Protein AF-A0A106PLS9-F1 (afdb_monomer_lite)

Radius of gyration: 19.02 Å; chains: 1; bounding box: 34×68×33 Å

Sequence (134 aa):
MKIQTSTGEKEVTLHVFPALTGFDLDRRYRVDYVMERESRTKRLAYTLDVLAHAEVAGARLDNEQAINAALESWKNVEAVFHAVLAYNEVDLELAEEKARWFEFAGSELAASFVAEAAQLLAPLAQIIDQQKSE

Secondary structure (DSSP, 8-state):
-EEEETTEEEEEEE-PPPHHHHHHHHHHIIIIIII-TT-HHHHHHHHHHHHTTEEETTEE--SHHHHHHHH-SHHHHHHHHHHHHHHTT-----HHHHHHHHHHHHHHHHHHHHHHHHHHHHHHHHHHHHHT--

pLDDT: mean 72.0, std 19.99, range [37.25, 97.0]

Foldseek 3Di:
DWDADPVGIWDKDFAADDPVLLVVLLVLCVPQVPPCPPDPPSNVVSLLSLQQRMDINNHGSNDPVSCCVRQVDVVSSVVSSVVNCVVHPSPPPPVVVVVVVCVVVVVVVVVVVVVVVCVVCVVVVVVVVVVVVD

Organism: NCBI:txid101571

Structure (mmCIF, N/CA/C/O backbone):
data_AF-A0A106PLS9-F1
#
_entry.id   AF-A0A106PLS9-F1
#
loop_
_atom_site.group_PDB
_atom_site.id
_atom_site.type_symbol
_atom_site.label_atom_id
_atom_site.label_alt_id
_atom_site.label_comp_id
_atom_site.label_asym_id
_atom_site.label_entity_id
_atom_site.label_seq_id
_atom_site.pdbx_PDB_ins_code
_atom_site.Cartn_x
_atom_site.Cartn_y
_atom_site.Cartn_z
_atom_site.occupancy
_atom_site.B_iso_or_equiv
_atom_site.auth_seq_id
_atom_site.auth_comp_id
_atom_site.auth_asym_id
_atom_site.auth_atom_id
_atom_site.pdbx_PDB_model_num
ATOM 1 N N . MET A 1 1 ? 0.094 -5.579 11.977 1.00 90.75 1 MET A N 1
ATOM 2 C CA . MET A 1 1 ? 0.934 -4.481 12.537 1.00 90.75 1 MET A CA 1
ATOM 3 C C . MET A 1 1 ? 0.021 -3.440 13.179 1.00 90.75 1 MET A C 1
ATOM 5 O O . MET A 1 1 ? -1.188 -3.602 13.081 1.00 90.75 1 MET A O 1
ATOM 9 N N . LYS A 1 2 ? 0.548 -2.391 13.821 1.00 92.12 2 LYS A N 1
ATOM 10 C CA . LYS A 1 2 ? -0.280 -1.321 14.398 1.00 92.12 2 LYS A CA 1
ATOM 11 C C . LYS A 1 2 ? 0.188 0.057 13.945 1.00 92.12 2 LYS A C 1
ATOM 13 O O . LYS A 1 2 ? 1.379 0.242 13.707 1.00 92.12 2 LYS A O 1
ATOM 18 N N . ILE A 1 3 ? -0.748 0.995 13.833 1.00 91.81 3 ILE A N 1
ATOM 19 C CA . ILE A 1 3 ? -0.488 2.400 13.498 1.00 91.81 3 ILE A CA 1
ATOM 20 C C . ILE A 1 3 ? -1.137 3.318 14.531 1.00 91.81 3 ILE A C 1
ATOM 22 O O . ILE A 1 3 ? -2.171 2.980 15.109 1.00 91.81 3 ILE A O 1
ATOM 26 N N . GLN A 1 4 ? -0.554 4.498 14.739 1.00 92.50 4 GLN A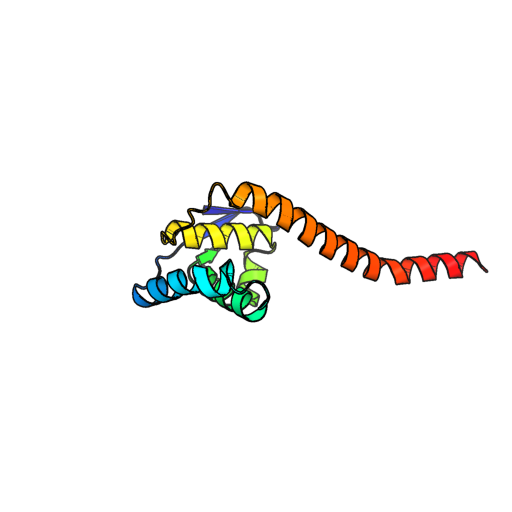 N 1
ATOM 27 C CA . GLN A 1 4 ? -1.137 5.522 15.599 1.00 92.50 4 GLN A CA 1
ATOM 28 C C . GLN A 1 4 ? -1.982 6.483 14.763 1.00 92.50 4 GLN A C 1
ATOM 30 O O . GLN A 1 4 ? -1.500 7.070 13.796 1.00 92.50 4 GLN A O 1
ATOM 35 N N . THR A 1 5 ? -3.232 6.675 15.169 1.00 91.69 5 THR A N 1
ATOM 36 C CA . THR A 1 5 ? -4.160 7.647 14.578 1.00 91.69 5 THR A CA 1
ATOM 37 C C . THR A 1 5 ? -4.640 8.641 15.634 1.00 91.69 5 THR A C 1
ATOM 39 O O . T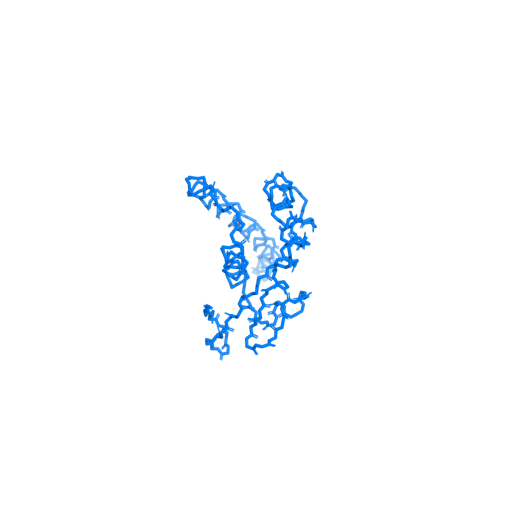HR A 1 5 ? -4.383 8.462 16.830 1.00 91.69 5 THR A O 1
ATOM 42 N N . SER A 1 6 ? -5.349 9.687 15.212 1.00 88.81 6 SER A N 1
ATOM 43 C CA . SER A 1 6 ? -5.972 10.671 16.111 1.00 88.81 6 SER A CA 1
ATOM 44 C C . SER A 1 6 ? -7.006 10.045 17.053 1.00 88.81 6 SER A C 1
ATOM 46 O O . SER A 1 6 ? -7.213 10.528 18.164 1.00 88.81 6 SER A O 1
ATOM 48 N N . THR A 1 7 ? -7.613 8.934 16.633 1.00 88.69 7 THR A N 1
ATOM 49 C CA . THR A 1 7 ? -8.616 8.179 17.401 1.00 88.69 7 THR A CA 1
ATOM 50 C C . THR A 1 7 ? -8.017 7.055 18.251 1.00 88.69 7 THR A C 1
ATOM 52 O O . THR A 1 7 ? -8.748 6.371 18.964 1.00 88.69 7 THR A O 1
ATOM 55 N N . GLY A 1 8 ? -6.692 6.883 18.220 1.00 92.38 8 GLY A N 1
ATOM 56 C CA . GLY A 1 8 ? -5.970 5.869 18.985 1.00 92.38 8 GLY A CA 1
ATOM 57 C C . GLY A 1 8 ? -5.142 4.930 18.112 1.00 92.38 8 GLY A C 1
ATOM 58 O O . GLY A 1 8 ? -4.915 5.171 16.924 1.00 92.38 8 GLY A O 1
ATOM 59 N N . GLU A 1 9 ? -4.659 3.856 18.726 1.00 95.06 9 GLU A N 1
ATOM 60 C CA . GLU A 1 9 ? -3.930 2.799 18.032 1.00 95.06 9 GLU A CA 1
ATOM 61 C C . GLU A 1 9 ? -4.909 1.931 17.227 1.00 95.06 9 GLU A C 1
ATOM 63 O O . GLU A 1 9 ? -5.898 1.439 17.773 1.00 95.06 9 GLU A O 1
ATOM 68 N N . LYS A 1 10 ? -4.640 1.737 15.932 1.00 94.44 10 LYS A N 1
ATOM 69 C CA . LYS A 1 10 ? -5.442 0.877 15.051 1.00 94.44 10 LYS A CA 1
ATOM 70 C C . LYS A 1 10 ? -4.630 -0.324 14.587 1.00 94.44 10 LYS A C 1
ATOM 72 O O . LYS A 1 10 ? -3.451 -0.205 14.245 1.00 94.44 10 LYS A O 1
ATOM 77 N N . GLU A 1 11 ? -5.280 -1.483 14.561 1.00 95.56 11 GLU A N 1
ATOM 78 C CA . GLU A 1 11 ? -4.709 -2.702 13.999 1.00 95.56 11 GLU A CA 1
ATOM 79 C C . GLU A 1 11 ? -4.798 -2.684 12.472 1.00 95.56 11 GLU A C 1
ATOM 81 O O . GLU A 1 11 ? -5.821 -2.300 11.897 1.00 95.56 11 GLU A O 1
ATOM 86 N N . VAL A 1 12 ? -3.702 -3.103 11.840 1.00 96.25 12 VAL A N 1
ATOM 87 C CA . VAL A 1 12 ? -3.583 -3.258 10.393 1.00 96.25 12 VAL A CA 1
ATOM 88 C C . VAL A 1 12 ? -3.377 -4.730 10.065 1.00 96.25 12 VAL A C 1
ATOM 90 O O . VAL A 1 12 ? -2.371 -5.332 10.478 1.00 96.25 12 VAL A O 1
ATOM 93 N N . THR A 1 13 ? -4.306 -5.268 9.284 1.00 96.38 13 THR A N 1
ATOM 94 C CA . THR A 1 13 ? -4.253 -6.612 8.709 1.00 96.38 13 THR A CA 1
ATOM 95 C C . THR A 1 13 ? -3.672 -6.519 7.304 1.00 96.38 13 THR A C 1
ATOM 97 O O . THR A 1 13 ? -4.075 -5.669 6.513 1.00 96.38 13 THR A O 1
ATOM 100 N N . LEU A 1 14 ? -2.695 -7.372 7.005 1.00 94.62 14 LEU A N 1
ATOM 101 C CA . LEU A 1 14 ? -2.044 -7.448 5.698 1.00 94.62 14 LEU A CA 1
ATOM 102 C C . LEU A 1 14 ? -2.517 -8.716 4.991 1.00 94.62 14 LEU A C 1
ATOM 104 O O . LEU A 1 14 ? -2.656 -9.761 5.629 1.00 94.62 14 LEU A O 1
ATOM 108 N N . HIS A 1 15 ? -2.749 -8.626 3.686 1.00 93.94 15 HIS A N 1
ATOM 109 C CA . HIS A 1 15 ? -3.210 -9.740 2.871 1.00 93.94 15 HIS A CA 1
ATOM 110 C C . HIS A 1 15 ? -2.166 -10.129 1.830 1.00 93.94 15 HIS A C 1
ATOM 112 O O . HIS A 1 15 ? -1.404 -9.297 1.328 1.00 93.94 15 HIS A O 1
ATOM 118 N N . VAL A 1 16 ? -2.156 -11.423 1.507 1.00 90.75 16 VAL A N 1
ATOM 119 C CA . VAL A 1 16 ? -1.300 -11.970 0.457 1.00 90.75 16 VAL A CA 1
ATOM 120 C C . VAL A 1 16 ? -1.845 -11.550 -0.907 1.00 90.75 16 VAL A C 1
ATOM 122 O O . VAL A 1 16 ? -3.056 -11.580 -1.142 1.00 90.75 16 VAL A O 1
ATOM 125 N N . PHE A 1 17 ? -0.956 -11.185 -1.821 1.00 88.62 17 PHE A N 1
ATOM 126 C CA . PHE A 1 17 ? -1.284 -10.915 -3.206 1.00 88.62 17 PHE A CA 1
ATOM 127 C C . PHE A 1 17 ? -1.759 -12.199 -3.892 1.00 88.62 17 PHE A C 1
ATOM 129 O O . PHE A 1 17 ? -1.087 -13.233 -3.824 1.00 88.62 17 PHE A O 1
ATOM 136 N N . PRO A 1 18 ? -2.881 -12.162 -4.629 1.00 87.38 18 PRO A N 1
ATOM 137 C CA . PRO A 1 18 ? -3.188 -13.219 -5.582 1.00 87.38 18 PRO A CA 1
ATOM 138 C C . PRO A 1 18 ? -2.020 -13.392 -6.564 1.00 87.38 18 PRO A C 1
ATOM 140 O O . PRO A 1 18 ? -1.446 -12.401 -7.000 1.00 87.38 18 PRO A O 1
ATOM 143 N N . ALA A 1 19 ? -1.686 -14.626 -6.953 1.00 71.75 19 ALA A N 1
ATOM 144 C CA . ALA A 1 19 ? -0.446 -14.930 -7.682 1.00 71.75 19 ALA A CA 1
ATOM 145 C C . ALA A 1 19 ? -0.187 -14.042 -8.920 1.00 71.75 19 ALA A C 1
ATOM 147 O O . ALA A 1 19 ? 0.912 -13.520 -9.089 1.00 71.75 19 ALA A O 1
ATOM 148 N N . LEU A 1 20 ? -1.200 -13.833 -9.772 1.00 73.38 20 LEU A N 1
ATOM 149 C CA . LEU A 1 20 ? -1.067 -12.977 -10.961 1.00 73.38 20 LEU A CA 1
ATOM 150 C C . LEU A 1 20 ? -0.935 -11.493 -10.606 1.00 73.38 20 LEU A C 1
ATOM 152 O O . LEU A 1 20 ? -0.165 -10.777 -11.241 1.00 73.38 20 LEU A O 1
ATOM 156 N N . THR A 1 21 ? -1.657 -11.045 -9.580 1.00 84.75 21 THR A N 1
ATOM 157 C CA . THR A 1 21 ? -1.561 -9.678 -9.065 1.00 84.75 21 THR A CA 1
ATOM 158 C C . THR A 1 21 ? -0.179 -9.424 -8.476 1.00 84.75 21 THR A C 1
ATOM 160 O O . THR A 1 21 ? 0.430 -8.409 -8.783 1.00 84.75 21 THR A O 1
ATOM 163 N N . GLY A 1 22 ? 0.352 -10.365 -7.693 1.00 79.06 22 GLY A N 1
ATOM 164 C CA . GLY A 1 22 ? 1.690 -10.270 -7.116 1.00 79.06 22 GLY A CA 1
ATOM 165 C C . GLY A 1 22 ? 2.775 -10.202 -8.187 1.00 79.06 22 GLY A C 1
ATOM 166 O O . GLY A 1 22 ? 3.646 -9.345 -8.103 1.00 79.06 22 GLY A O 1
ATOM 167 N N . PHE A 1 23 ? 2.675 -11.026 -9.238 1.00 75.38 23 PHE A N 1
ATOM 168 C CA . PHE A 1 23 ? 3.603 -10.979 -10.373 1.00 75.38 23 PHE A CA 1
ATOM 169 C C . PHE A 1 23 ? 3.586 -9.624 -11.100 1.00 75.38 23 PHE A C 1
ATOM 171 O O . PHE A 1 23 ? 4.642 -9.083 -11.429 1.00 75.38 23 PHE A O 1
ATOM 178 N N . ASP A 1 24 ? 2.402 -9.051 -11.348 1.00 82.81 24 ASP A N 1
ATOM 179 C CA . ASP A 1 24 ? 2.312 -7.730 -11.978 1.00 82.81 24 ASP A CA 1
ATOM 180 C C . ASP A 1 24 ? 2.802 -6.611 -11.049 1.00 82.81 24 ASP A C 1
ATOM 182 O O . ASP A 1 24 ? 3.561 -5.751 -11.493 1.00 82.81 24 ASP A O 1
ATOM 186 N N . LEU A 1 25 ? 2.437 -6.636 -9.763 1.00 83.88 25 LEU A N 1
ATOM 187 C CA . LEU A 1 25 ? 2.852 -5.621 -8.793 1.00 83.88 25 LEU A CA 1
ATOM 188 C C . LEU A 1 25 ? 4.364 -5.632 -8.553 1.00 83.88 25 LEU A C 1
ATOM 190 O O . LEU A 1 25 ? 4.982 -4.573 -8.561 1.00 83.88 25 LEU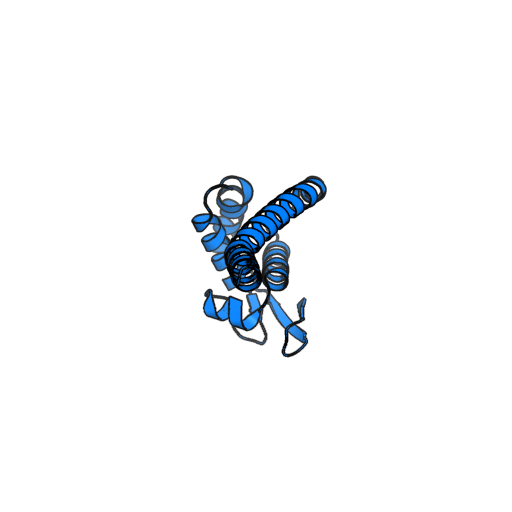 A O 1
ATOM 194 N N . ASP A 1 26 ? 4.985 -6.801 -8.431 1.00 80.31 26 ASP A N 1
ATOM 195 C CA . ASP A 1 26 ? 6.440 -6.916 -8.312 1.00 80.31 26 ASP A CA 1
ATOM 196 C C . ASP A 1 26 ? 7.166 -6.365 -9.559 1.00 80.31 26 ASP A C 1
ATOM 198 O O . ASP A 1 26 ? 8.128 -5.594 -9.462 1.00 80.31 26 ASP A O 1
ATOM 202 N N . ARG A 1 27 ? 6.654 -6.655 -10.763 1.00 80.50 27 ARG A N 1
ATOM 203 C CA . ARG A 1 27 ? 7.171 -6.061 -12.007 1.00 80.50 27 ARG A CA 1
ATOM 204 C C . ARG A 1 27 ? 6.992 -4.539 -12.026 1.00 80.50 27 ARG A C 1
ATOM 206 O O . ARG A 1 27 ? 7.916 -3.815 -12.404 1.00 80.50 27 ARG A O 1
ATOM 213 N N . ARG A 1 28 ? 5.813 -4.049 -11.640 1.00 78.88 28 ARG A N 1
ATOM 214 C CA . ARG A 1 28 ? 5.467 -2.619 -11.623 1.00 78.88 28 ARG A CA 1
ATOM 215 C C . ARG A 1 28 ? 6.223 -1.843 -10.559 1.00 78.88 28 ARG A C 1
ATOM 217 O O . ARG A 1 28 ? 6.540 -0.688 -10.808 1.00 78.88 28 ARG A O 1
ATOM 224 N N . TYR A 1 29 ? 6.610 -2.456 -9.443 1.00 76.69 29 TYR A N 1
ATOM 225 C CA . TYR A 1 29 ? 7.493 -1.820 -8.466 1.00 76.69 29 TYR A CA 1
ATOM 226 C C . TYR A 1 29 ? 8.774 -1.308 -9.136 1.00 76.69 29 TYR A C 1
ATOM 228 O O . TYR A 1 29 ? 9.137 -0.137 -9.015 1.00 76.69 29 TYR A O 1
ATOM 236 N N . ARG A 1 30 ? 9.416 -2.164 -9.938 1.00 69.81 30 ARG A N 1
ATOM 237 C CA . ARG A 1 30 ? 10.647 -1.819 -10.661 1.00 69.81 30 ARG A CA 1
ATOM 238 C C . ARG A 1 30 ? 10.420 -0.737 -11.721 1.00 69.81 30 ARG A C 1
ATOM 240 O O . ARG A 1 30 ? 11.256 0.147 -11.873 1.00 69.81 30 ARG A O 1
ATOM 247 N N . VAL A 1 31 ? 9.297 -0.787 -12.437 1.00 66.38 31 VAL A N 1
ATOM 248 C CA . VAL A 1 31 ? 9.021 0.110 -13.574 1.00 66.38 31 VAL A CA 1
ATOM 249 C C . VAL A 1 31 ? 8.363 1.422 -13.134 1.00 66.38 31 VAL A C 1
ATOM 251 O O . VAL A 1 31 ? 8.932 2.493 -13.327 1.00 66.38 31 VAL A O 1
ATOM 254 N N . ASP A 1 32 ? 7.190 1.348 -12.510 1.00 62.09 32 ASP A N 1
ATOM 255 C CA . ASP A 1 32 ? 6.349 2.501 -12.179 1.00 62.09 32 ASP A CA 1
ATOM 256 C C . ASP A 1 32 ? 6.863 3.259 -10.948 1.00 62.09 32 ASP A C 1
ATOM 258 O O . ASP A 1 32 ? 6.760 4.484 -10.889 1.00 62.09 32 ASP A O 1
ATOM 262 N N . TYR A 1 33 ? 7.401 2.546 -9.951 1.00 63.34 33 TYR A N 1
ATOM 263 C CA . TYR A 1 33 ? 7.807 3.155 -8.681 1.00 63.34 33 TYR A CA 1
ATOM 264 C C . TYR A 1 33 ? 9.292 3.543 -8.649 1.00 63.34 33 TYR A C 1
ATOM 266 O O . TYR A 1 33 ? 9.627 4.638 -8.193 1.00 63.34 33 TYR A O 1
ATOM 274 N N . VAL A 1 34 ? 10.183 2.677 -9.149 1.00 66.12 34 VAL A N 1
ATOM 275 C CA . VAL A 1 34 ? 11.641 2.904 -9.110 1.00 66.12 34 VAL A CA 1
ATOM 276 C C . VAL A 1 34 ? 12.155 3.670 -10.336 1.00 66.12 34 VAL A C 1
ATOM 278 O O . VAL A 1 34 ? 12.897 4.643 -10.166 1.00 66.12 34 VAL A O 1
ATOM 281 N N . MET A 1 35 ? 11.779 3.259 -11.554 1.00 60.03 35 MET A N 1
ATOM 282 C CA . MET A 1 35 ? 12.331 3.815 -12.801 1.00 60.03 35 MET A CA 1
ATOM 283 C C . MET A 1 35 ? 11.598 5.066 -13.302 1.00 60.03 35 MET A C 1
ATOM 285 O O . MET A 1 35 ? 12.243 6.029 -13.711 1.00 60.03 35 MET A O 1
ATOM 289 N N . GLU A 1 36 ? 10.268 5.107 -13.242 1.00 61.53 36 GLU A N 1
ATOM 290 C CA . GLU A 1 36 ? 9.470 6.230 -13.754 1.00 61.53 36 GLU A CA 1
ATOM 291 C C . GLU A 1 36 ? 9.183 7.314 -12.694 1.00 61.53 36 GLU A C 1
ATOM 293 O O . GLU A 1 36 ? 8.036 7.677 -12.419 1.00 61.53 36 GLU A O 1
ATOM 298 N N . ARG A 1 37 ? 10.243 7.892 -12.108 1.00 60.41 37 ARG A N 1
ATOM 299 C CA . ARG A 1 37 ? 10.136 8.912 -11.038 1.00 60.41 37 ARG A CA 1
ATOM 300 C C . ARG A 1 37 ? 9.309 10.146 -11.423 1.00 60.41 37 ARG A C 1
ATOM 302 O O . ARG A 1 37 ? 8.704 10.774 -10.551 1.00 60.41 37 ARG A O 1
ATOM 309 N N . GLU A 1 38 ? 9.252 10.476 -12.710 1.00 60.47 38 GLU A N 1
ATOM 310 C CA . GLU A 1 38 ? 8.570 11.670 -13.219 1.00 60.47 38 GLU A CA 1
ATOM 311 C C . GLU A 1 38 ? 7.044 11.505 -13.333 1.00 60.47 38 GLU A C 1
ATOM 313 O O . GLU A 1 38 ? 6.312 12.495 -13.305 1.00 60.47 38 GLU A O 1
ATOM 318 N N . SER A 1 39 ? 6.519 10.272 -13.381 1.00 74.25 39 SER A N 1
ATOM 319 C CA . SER A 1 39 ? 5.076 10.045 -13.523 1.00 74.25 39 SER A CA 1
ATOM 320 C C . SER A 1 39 ? 4.387 9.880 -12.169 1.00 74.25 39 SER A C 1
ATOM 322 O O . SER A 1 39 ? 4.190 8.774 -11.659 1.00 74.25 39 SER A O 1
ATOM 324 N N . ARG A 1 40 ? 3.967 11.007 -11.578 1.00 74.62 40 ARG A N 1
ATOM 325 C CA . ARG A 1 40 ? 3.172 11.023 -10.333 1.00 74.62 40 ARG A CA 1
ATOM 326 C C . ARG A 1 40 ? 1.943 10.111 -10.420 1.00 74.62 40 ARG A C 1
ATOM 328 O O . ARG A 1 40 ? 1.645 9.410 -9.458 1.00 74.62 40 ARG A O 1
ATOM 335 N N . THR A 1 41 ? 1.256 10.098 -11.561 1.00 77.56 41 THR A N 1
ATOM 336 C CA . THR A 1 41 ? 0.031 9.313 -11.764 1.00 77.56 41 THR A CA 1
ATOM 337 C C . THR A 1 41 ? 0.282 7.809 -11.680 1.00 77.56 41 THR A C 1
ATOM 339 O O . THR A 1 41 ? -0.484 7.107 -11.026 1.00 77.56 41 THR A O 1
ATOM 342 N N . LYS A 1 42 ? 1.367 7.305 -12.283 1.00 75.81 42 LYS A N 1
ATOM 343 C CA . LYS A 1 42 ? 1.703 5.874 -12.225 1.00 75.81 42 LYS A CA 1
ATOM 344 C C . LYS A 1 42 ? 2.113 5.438 -10.823 1.00 75.81 42 LYS A C 1
ATOM 346 O O . LYS A 1 42 ? 1.651 4.401 -10.354 1.00 75.81 42 LYS A O 1
ATOM 351 N N . ARG A 1 43 ? 2.897 6.265 -10.119 1.00 76.81 43 ARG A N 1
ATOM 352 C CA . ARG A 1 43 ? 3.255 6.010 -8.714 1.00 76.81 43 ARG A CA 1
ATOM 353 C C . ARG A 1 43 ? 2.029 5.970 -7.812 1.00 76.81 43 ARG A C 1
ATOM 355 O O . ARG A 1 43 ? 1.916 5.062 -7.001 1.00 76.81 43 ARG A O 1
ATOM 362 N N . LEU A 1 44 ? 1.097 6.908 -7.985 1.00 81.38 44 LEU A N 1
ATOM 363 C CA . LEU A 1 44 ? -0.148 6.923 -7.219 1.00 81.38 44 LEU A CA 1
ATOM 364 C C . LEU A 1 44 ? -0.991 5.671 -7.489 1.00 81.38 44 LEU A C 1
ATOM 366 O O . LEU A 1 44 ? -1.406 5.017 -6.539 1.00 81.38 44 LEU A O 1
ATOM 370 N N . ALA A 1 45 ? -1.188 5.303 -8.758 1.00 82.44 45 ALA A N 1
ATOM 371 C CA . ALA A 1 45 ? -1.933 4.097 -9.119 1.00 82.44 45 ALA A CA 1
ATOM 372 C C . ALA A 1 45 ? -1.306 2.834 -8.506 1.00 82.44 45 ALA A C 1
ATOM 374 O O . ALA A 1 45 ? -2.008 2.020 -7.916 1.00 82.44 45 ALA A O 1
ATOM 375 N N . TYR A 1 46 ? 0.022 2.708 -8.570 1.00 86.94 46 TYR A N 1
ATOM 376 C CA . TYR A 1 46 ? 0.738 1.610 -7.925 1.00 86.94 46 TYR A CA 1
ATOM 377 C C . TYR A 1 46 ? 0.538 1.593 -6.402 1.00 86.94 46 TYR A C 1
ATOM 379 O O . TYR A 1 46 ? 0.233 0.548 -5.832 1.00 86.94 46 TYR A O 1
ATOM 387 N N . THR A 1 47 ? 0.658 2.745 -5.737 1.00 87.19 47 THR A N 1
ATOM 388 C CA . THR A 1 47 ? 0.428 2.855 -4.291 1.00 87.19 47 THR A CA 1
ATOM 389 C C . THR A 1 47 ? -0.982 2.418 -3.902 1.00 87.19 47 THR A C 1
ATOM 391 O O . THR A 1 47 ? -1.136 1.689 -2.924 1.00 87.19 47 THR A O 1
ATOM 394 N N . LEU A 1 48 ? -2.000 2.818 -4.668 1.00 88.81 48 LEU A N 1
ATOM 395 C CA . LEU A 1 48 ? -3.385 2.404 -4.433 1.00 88.81 48 LEU A CA 1
ATOM 396 C C . LEU A 1 48 ? -3.556 0.886 -4.585 1.00 88.81 48 LEU A C 1
ATOM 398 O O . LEU A 1 48 ? -4.126 0.250 -3.700 1.00 88.81 48 LEU A O 1
ATOM 402 N N . ASP A 1 49 ? -3.004 0.297 -5.649 1.00 91.44 49 ASP A N 1
ATOM 403 C CA . ASP A 1 49 ? -3.109 -1.146 -5.897 1.00 91.44 49 ASP A CA 1
ATOM 404 C C . ASP A 1 49 ? -2.429 -1.980 -4.797 1.00 91.44 49 ASP A C 1
ATOM 406 O O . ASP A 1 49 ? -2.938 -3.027 -4.388 1.00 91.44 49 ASP A O 1
ATOM 410 N N . VAL A 1 50 ? -1.290 -1.509 -4.279 1.00 91.38 50 VAL A N 1
ATOM 411 C CA . VAL A 1 50 ? -0.608 -2.147 -3.144 1.00 91.38 50 VAL A CA 1
ATOM 412 C C . VAL A 1 50 ? -1.453 -2.022 -1.878 1.00 91.38 50 VAL A C 1
ATOM 414 O O . VAL A 1 50 ? -1.725 -3.028 -1.224 1.00 91.38 50 VAL A O 1
ATOM 417 N N . LEU A 1 51 ? -1.913 -0.814 -1.536 1.00 92.12 51 LEU A N 1
ATOM 418 C CA . LEU A 1 51 ? -2.672 -0.577 -0.304 1.00 92.12 51 LEU A CA 1
ATOM 419 C C . LEU A 1 51 ? -4.002 -1.339 -0.264 1.00 92.12 51 LEU A C 1
ATOM 421 O O . LEU A 1 51 ? -4.397 -1.764 0.817 1.00 92.12 51 LEU A O 1
ATOM 425 N N . ALA A 1 52 ? -4.627 -1.634 -1.408 1.00 95.69 52 ALA A N 1
ATOM 426 C CA . ALA A 1 52 ? -5.856 -2.437 -1.493 1.00 95.69 52 ALA A CA 1
ATOM 427 C C . ALA A 1 52 ? -5.746 -3.858 -0.884 1.00 95.69 52 ALA A C 1
ATOM 429 O O . ALA A 1 52 ? -6.757 -4.542 -0.667 1.00 95.69 52 ALA A O 1
ATOM 430 N N . HIS A 1 53 ? -4.522 -4.300 -0.585 1.00 96.00 53 HIS A N 1
ATOM 431 C CA . HIS A 1 53 ? -4.204 -5.558 0.089 1.00 96.00 53 HIS A CA 1
ATOM 432 C C . HIS A 1 53 ? -3.930 -5.385 1.592 1.00 96.00 53 HIS A C 1
ATOM 434 O O . HIS A 1 53 ? -3.334 -6.256 2.225 1.00 96.00 53 HIS A O 1
ATOM 440 N N . ALA A 1 54 ? -4.387 -4.283 2.184 1.00 96.81 54 ALA A N 1
ATOM 441 C CA . ALA A 1 54 ? -4.414 -4.067 3.621 1.00 96.81 54 ALA A CA 1
ATOM 442 C C . ALA A 1 54 ? -5.801 -3.627 4.106 1.00 96.81 54 ALA A C 1
ATOM 444 O O . ALA A 1 54 ? -6.600 -3.028 3.378 1.00 96.81 54 ALA A O 1
ATOM 445 N N . GLU A 1 55 ? -6.050 -3.910 5.379 1.00 97.00 55 GLU A N 1
ATOM 446 C CA . GLU A 1 55 ? -7.230 -3.489 6.121 1.00 97.00 55 GLU A CA 1
ATOM 447 C C . GLU A 1 55 ? -6.819 -2.786 7.409 1.00 97.00 55 GLU A C 1
ATOM 449 O O . GLU A 1 55 ? -5.874 -3.196 8.081 1.00 97.00 55 GLU A O 1
ATOM 454 N N . VAL A 1 56 ? -7.565 -1.753 7.790 1.00 95.06 56 VAL A N 1
ATOM 455 C CA . VAL A 1 56 ? -7.388 -1.044 9.061 1.00 95.06 56 VAL A CA 1
ATOM 456 C C . VAL A 1 56 ? -8.684 -1.142 9.838 1.00 95.06 56 VAL A C 1
ATOM 458 O O . VAL A 1 56 ? -9.719 -0.669 9.371 1.00 95.06 56 VAL A O 1
ATOM 461 N N . ALA A 1 57 ? -8.639 -1.767 11.015 1.00 89.94 57 ALA A N 1
ATOM 462 C CA . ALA A 1 57 ? -9.830 -2.029 11.830 1.00 89.94 57 ALA A CA 1
ATOM 463 C C . ALA A 1 57 ? -10.995 -2.670 11.030 1.00 89.94 57 ALA A C 1
ATOM 465 O O . ALA A 1 57 ? -12.161 -2.340 11.241 1.00 89.94 57 ALA A O 1
ATOM 466 N N . GLY A 1 58 ? -10.671 -3.566 10.087 1.00 87.50 58 GLY A N 1
ATOM 467 C CA . GLY A 1 58 ? -11.636 -4.269 9.230 1.00 87.50 58 GLY A CA 1
ATOM 468 C C . GLY A 1 58 ? -12.141 -3.486 8.011 1.00 87.50 58 GLY A C 1
ATOM 469 O O . GLY A 1 58 ? -13.002 -3.985 7.290 1.00 87.50 58 GLY A O 1
ATOM 470 N N . ALA A 1 59 ? -11.635 -2.274 7.756 1.00 89.31 59 ALA A N 1
ATOM 471 C CA . ALA A 1 59 ? -11.941 -1.511 6.546 1.00 89.31 59 ALA A CA 1
ATOM 472 C C . ALA A 1 59 ? -10.823 -1.663 5.507 1.00 89.31 59 ALA A C 1
ATOM 474 O O . ALA A 1 59 ? -9.659 -1.382 5.804 1.00 89.31 59 ALA A O 1
ATOM 475 N N . ARG A 1 60 ? -11.178 -2.073 4.283 1.00 93.94 60 ARG A N 1
ATOM 476 C CA . ARG A 1 60 ? -10.230 -2.213 3.167 1.00 93.94 60 ARG A CA 1
ATOM 477 C C . ARG A 1 60 ? -9.745 -0.856 2.673 1.00 93.94 60 ARG A C 1
ATOM 479 O O . ARG A 1 60 ? -10.514 0.097 2.585 1.00 93.94 60 ARG A O 1
ATOM 486 N N . LEU A 1 61 ? -8.469 -0.793 2.315 1.00 93.62 61 LEU A N 1
ATOM 487 C CA . LEU A 1 61 ? -7.824 0.406 1.781 1.00 93.62 61 LEU A CA 1
ATOM 488 C C . LEU A 1 61 ? -7.849 0.422 0.243 1.00 93.62 61 LEU A C 1
ATOM 490 O O . LEU A 1 61 ? -6.813 0.531 -0.404 1.00 93.62 61 LEU A O 1
ATOM 494 N N . ASP A 1 62 ? -9.031 0.265 -0.350 1.00 90.75 62 ASP A N 1
ATOM 495 C CA . ASP A 1 62 ? -9.211 0.054 -1.796 1.00 90.75 62 ASP A CA 1
ATOM 496 C C . ASP A 1 62 ? -9.421 1.343 -2.614 1.00 90.75 62 ASP A C 1
ATOM 498 O O . ASP A 1 62 ? -9.500 1.301 -3.841 1.00 90.75 62 ASP A O 1
ATOM 502 N N . ASN A 1 63 ? -9.503 2.499 -1.952 1.00 89.31 63 ASN A N 1
ATOM 503 C CA . ASN A 1 63 ? -9.664 3.798 -2.595 1.00 89.31 63 ASN A CA 1
ATOM 504 C C . ASN A 1 63 ? -9.093 4.943 -1.740 1.00 89.31 63 ASN A C 1
ATOM 506 O O . ASN A 1 63 ? -8.876 4.798 -0.535 1.00 89.31 63 ASN A O 1
ATOM 510 N N . GLU A 1 64 ? -8.886 6.111 -2.356 1.00 86.56 64 GLU A N 1
ATOM 511 C CA . GLU A 1 64 ? -8.296 7.283 -1.690 1.00 86.56 64 GLU A CA 1
ATOM 512 C C . GLU A 1 64 ? -9.086 7.755 -0.464 1.00 86.56 64 GLU A C 1
ATOM 514 O O . GLU A 1 64 ? -8.491 8.173 0.530 1.00 86.56 64 GLU A O 1
ATOM 519 N N . GLN A 1 65 ? -10.419 7.693 -0.501 1.00 88.69 65 GLN A N 1
ATOM 520 C CA . GLN A 1 65 ? -11.250 8.127 0.621 1.00 88.69 65 GLN A CA 1
ATOM 521 C C . GLN A 1 65 ? -11.050 7.206 1.831 1.00 88.69 65 GLN A C 1
ATOM 523 O O . GLN A 1 65 ? -10.846 7.695 2.943 1.00 88.69 65 GLN A O 1
ATOM 528 N N . ALA A 1 66 ? -11.057 5.889 1.613 1.00 90.94 66 ALA A N 1
ATOM 529 C CA . ALA A 1 66 ? -10.807 4.896 2.652 1.00 90.94 66 ALA A CA 1
ATOM 530 C C . ALA A 1 66 ? -9.391 5.031 3.230 1.00 90.94 66 ALA A C 1
ATOM 532 O O . ALA A 1 66 ? -9.219 5.027 4.447 1.00 90.94 66 ALA A O 1
ATOM 533 N N . ILE A 1 67 ? -8.389 5.239 2.371 1.00 88.75 67 ILE A N 1
ATOM 534 C CA . ILE A 1 67 ? -6.991 5.442 2.775 1.00 88.75 67 ILE A CA 1
ATOM 535 C C . ILE A 1 67 ? -6.844 6.682 3.658 1.00 88.75 67 ILE A C 1
ATOM 537 O O . ILE A 1 67 ? -6.296 6.589 4.757 1.00 88.75 67 ILE A O 1
ATOM 541 N N . ASN A 1 68 ? -7.360 7.830 3.216 1.00 87.75 68 ASN A N 1
ATOM 542 C CA . ASN A 1 68 ? -7.247 9.077 3.970 1.00 87.75 68 ASN A CA 1
ATOM 543 C C . ASN A 1 68 ? -7.984 9.002 5.314 1.00 87.75 68 ASN A C 1
ATOM 545 O O . ASN A 1 68 ? -7.458 9.469 6.323 1.00 87.75 68 ASN A O 1
ATOM 549 N N . ALA A 1 69 ? -9.163 8.375 5.349 1.00 89.25 69 ALA A N 1
ATOM 550 C CA . ALA A 1 69 ? -9.935 8.207 6.579 1.00 89.25 69 ALA A CA 1
ATOM 551 C C . ALA A 1 69 ? -9.288 7.221 7.567 1.00 89.25 69 ALA A C 1
ATOM 553 O O . ALA A 1 69 ? -9.362 7.414 8.779 1.00 89.25 69 ALA A O 1
ATOM 554 N N . ALA A 1 70 ? -8.674 6.148 7.066 1.00 91.31 70 ALA A N 1
ATOM 555 C CA . ALA A 1 70 ? -8.112 5.097 7.905 1.00 91.31 70 ALA A CA 1
ATOM 556 C C . ALA A 1 70 ? -6.701 5.420 8.412 1.00 91.31 70 ALA A C 1
ATOM 558 O O . ALA A 1 70 ? -6.391 5.130 9.570 1.00 91.31 70 ALA A O 1
ATOM 559 N N . LEU A 1 71 ? -5.852 5.990 7.549 1.00 88.88 71 LEU A N 1
ATOM 560 C CA . LEU A 1 71 ? -4.429 6.193 7.824 1.00 88.88 71 LEU A CA 1
ATOM 561 C C . LEU A 1 71 ? -4.115 7.602 8.326 1.00 88.88 71 LEU A C 1
ATOM 563 O O . LEU A 1 71 ? -3.162 7.748 9.089 1.00 88.88 71 LEU A O 1
ATOM 567 N N . GLU A 1 72 ? -4.910 8.612 7.956 1.00 84.19 72 GLU A N 1
ATOM 568 C CA . GLU A 1 72 ? -4.878 10.010 8.441 1.00 84.19 72 GLU A CA 1
ATOM 569 C C . GLU A 1 72 ? -3.572 10.797 8.196 1.00 84.19 72 GLU A C 1
ATOM 571 O O . GLU A 1 72 ? -3.578 12.026 8.196 1.00 84.19 72 GLU A O 1
ATOM 576 N N . SER A 1 73 ? -2.438 10.127 7.983 1.00 82.88 73 SER A N 1
ATOM 577 C CA . SER A 1 73 ? -1.128 10.740 7.794 1.00 82.88 73 SER A CA 1
ATOM 578 C C . SER A 1 73 ? -0.313 10.002 6.741 1.00 82.88 73 SER A C 1
ATOM 580 O O . SER A 1 73 ? -0.361 8.775 6.633 1.00 82.88 73 SER A O 1
ATOM 582 N N . TRP A 1 74 ? 0.512 10.752 6.009 1.00 84.31 74 TRP A N 1
ATOM 583 C CA . TRP A 1 74 ? 1.415 10.188 5.006 1.00 84.31 74 TRP A CA 1
ATOM 584 C C . TRP A 1 74 ? 2.399 9.169 5.605 1.00 84.31 74 TRP A C 1
ATOM 586 O O . TRP A 1 74 ? 2.743 8.201 4.938 1.00 84.31 74 TRP A O 1
ATOM 596 N N . LYS A 1 75 ? 2.792 9.328 6.879 1.00 83.06 75 LYS A N 1
ATOM 597 C CA . LYS A 1 75 ? 3.661 8.371 7.586 1.00 83.06 75 LYS A CA 1
ATOM 598 C C . LYS A 1 75 ? 2.990 7.012 7.765 1.00 83.06 75 LYS A C 1
ATOM 600 O O . LYS A 1 75 ? 3.631 5.981 7.597 1.00 83.06 75 LYS A O 1
ATOM 605 N N . ASN A 1 76 ? 1.697 7.000 8.086 1.00 83.00 76 ASN A N 1
ATOM 606 C CA . ASN A 1 76 ? 0.937 5.756 8.192 1.00 83.00 76 ASN A CA 1
ATOM 607 C C . ASN A 1 76 ? 0.721 5.122 6.811 1.00 83.00 76 ASN A C 1
ATOM 609 O O . ASN A 1 76 ? 0.811 3.904 6.695 1.00 83.00 76 ASN A O 1
ATOM 613 N N . VAL A 1 77 ? 0.496 5.934 5.770 1.00 83.44 77 VAL A N 1
ATOM 614 C CA . VAL A 1 77 ? 0.448 5.468 4.370 1.00 83.44 77 VAL A CA 1
ATOM 615 C C . VAL A 1 77 ? 1.748 4.763 3.993 1.00 83.44 77 VAL A C 1
ATOM 617 O O . VAL A 1 77 ? 1.712 3.615 3.561 1.00 83.44 77 VAL A O 1
ATOM 620 N N . GLU A 1 78 ? 2.889 5.412 4.213 1.00 84.00 78 GLU A N 1
ATOM 621 C CA . GLU A 1 78 ? 4.215 4.861 3.926 1.00 84.00 78 GLU A CA 1
ATOM 622 C C . GLU A 1 78 ? 4.487 3.574 4.720 1.00 84.00 78 GLU A C 1
ATOM 624 O O . GLU A 1 78 ? 4.906 2.565 4.149 1.00 84.00 78 GLU A O 1
ATOM 629 N N . ALA A 1 79 ? 4.197 3.574 6.024 1.00 81.31 79 ALA A N 1
ATOM 630 C CA . ALA A 1 79 ? 4.418 2.416 6.883 1.00 81.31 79 ALA A CA 1
ATOM 631 C C . ALA A 1 79 ? 3.590 1.200 6.444 1.00 81.31 79 ALA A C 1
ATOM 633 O O . ALA A 1 79 ? 4.125 0.095 6.349 1.00 81.31 79 ALA A O 1
ATOM 634 N N . VAL A 1 80 ? 2.299 1.394 6.153 1.00 87.88 80 VAL A N 1
ATOM 635 C CA . VAL A 1 80 ? 1.417 0.309 5.700 1.00 87.88 80 VAL A CA 1
ATOM 636 C C . VAL A 1 80 ? 1.816 -0.162 4.308 1.00 87.88 80 VAL A C 1
ATOM 638 O O . VAL A 1 80 ? 1.924 -1.363 4.092 1.00 87.88 80 VAL A O 1
ATOM 641 N N . PHE A 1 81 ? 2.115 0.753 3.387 1.00 89.94 81 PHE A N 1
ATOM 642 C CA . PHE A 1 81 ? 2.588 0.412 2.047 1.00 89.94 81 PHE A CA 1
ATOM 643 C C . PHE A 1 81 ? 3.840 -0.476 2.090 1.00 89.94 81 PHE A C 1
ATOM 645 O O . PHE A 1 81 ? 3.855 -1.557 1.500 1.00 89.94 81 PHE A O 1
ATOM 652 N N . HIS A 1 82 ? 4.872 -0.076 2.839 1.00 84.31 82 HIS A N 1
ATOM 653 C CA . HIS A 1 82 ? 6.089 -0.879 2.967 1.00 84.31 82 HIS A CA 1
ATOM 654 C C . HIS A 1 82 ? 5.852 -2.210 3.673 1.00 84.31 82 HIS A C 1
ATOM 656 O O . HIS A 1 82 ? 6.456 -3.211 3.291 1.00 84.31 82 HIS A O 1
ATOM 662 N N . ALA A 1 83 ? 4.965 -2.243 4.667 1.00 86.69 83 ALA A N 1
ATOM 663 C CA . ALA A 1 83 ? 4.608 -3.482 5.334 1.00 86.69 83 ALA A CA 1
ATOM 664 C C . ALA A 1 83 ? 3.882 -4.456 4.398 1.00 86.69 83 ALA A C 1
ATOM 666 O O . ALA A 1 83 ? 4.184 -5.643 4.436 1.00 86.69 83 ALA A O 1
ATOM 667 N N . VAL A 1 84 ? 2.982 -3.975 3.530 1.00 91.00 84 VAL A N 1
ATOM 668 C CA . VAL A 1 84 ? 2.322 -4.813 2.514 1.00 91.00 84 VAL A CA 1
ATOM 669 C C . VAL A 1 84 ? 3.346 -5.389 1.539 1.00 91.00 84 VAL A C 1
ATOM 671 O O . VAL A 1 84 ? 3.302 -6.586 1.267 1.00 91.00 84 VAL A O 1
ATOM 674 N N . LEU A 1 85 ? 4.280 -4.573 1.038 1.00 88.31 85 LEU A N 1
ATOM 675 C CA . LEU A 1 85 ? 5.333 -5.048 0.133 1.00 88.31 85 LEU A CA 1
ATOM 676 C C . LEU A 1 85 ? 6.218 -6.107 0.798 1.00 88.31 85 LEU A C 1
ATOM 678 O O . LEU A 1 85 ? 6.439 -7.166 0.220 1.00 88.31 85 LEU A O 1
ATOM 682 N N . ALA A 1 86 ? 6.668 -5.849 2.029 1.00 84.88 86 ALA A N 1
ATOM 683 C CA . ALA A 1 86 ? 7.500 -6.782 2.783 1.00 84.88 86 ALA A CA 1
ATOM 684 C C . ALA A 1 86 ? 6.761 -8.088 3.113 1.00 84.88 86 ALA A C 1
ATOM 686 O O . ALA A 1 86 ? 7.340 -9.164 3.007 1.00 84.88 86 ALA A O 1
ATOM 687 N N . TYR A 1 87 ? 5.479 -8.006 3.482 1.00 87.00 87 TYR A N 1
ATOM 688 C CA . TYR A 1 87 ? 4.640 -9.175 3.762 1.00 87.00 87 TYR A CA 1
ATOM 689 C C . TYR A 1 87 ? 4.444 -10.068 2.531 1.00 87.00 87 TYR A C 1
ATOM 691 O O . TYR A 1 87 ? 4.280 -11.276 2.665 1.00 87.00 87 TYR A O 1
ATOM 699 N N . ASN A 1 88 ? 4.479 -9.469 1.341 1.00 87.44 88 ASN A N 1
ATOM 700 C CA . ASN A 1 88 ? 4.330 -10.155 0.063 1.00 87.44 88 ASN A CA 1
ATOM 701 C C . ASN A 1 88 ? 5.662 -10.486 -0.617 1.00 87.44 88 ASN A C 1
ATOM 703 O O . ASN A 1 88 ? 5.658 -10.830 -1.796 1.00 87.44 88 ASN A O 1
ATOM 707 N N . GLU A 1 89 ? 6.782 -10.364 0.103 1.00 83.44 89 GLU A N 1
ATOM 708 C CA . GLU A 1 89 ? 8.127 -10.674 -0.400 1.00 83.44 89 GLU A CA 1
ATOM 709 C C . GLU A 1 89 ? 8.471 -9.939 -1.710 1.00 83.44 89 GLU A C 1
ATOM 711 O O . GLU A 1 89 ? 9.284 -10.410 -2.505 1.00 83.44 89 GLU A O 1
ATOM 716 N N . VAL A 1 90 ? 7.871 -8.762 -1.942 1.00 78.50 90 VAL A N 1
ATOM 717 C CA . VAL A 1 90 ? 8.287 -7.892 -3.045 1.00 78.50 90 VAL A CA 1
ATOM 718 C C . VAL A 1 90 ? 9.674 -7.386 -2.700 1.00 78.50 90 VAL A C 1
ATOM 720 O O . VAL A 1 90 ? 9.850 -6.718 -1.683 1.00 78.50 90 VAL A O 1
ATOM 723 N N . ASP A 1 91 ? 10.651 -7.745 -3.526 1.00 65.00 91 ASP A N 1
ATOM 724 C CA . ASP A 1 91 ? 12.070 -7.563 -3.252 1.00 65.00 91 ASP A CA 1
ATOM 725 C C . ASP A 1 91 ? 12.410 -6.088 -2.965 1.00 65.00 91 ASP A C 1
ATOM 727 O O . ASP A 1 91 ? 12.398 -5.221 -3.844 1.00 65.00 91 ASP A O 1
ATOM 731 N N . LEU A 1 92 ? 12.673 -5.801 -1.687 1.00 56.97 92 LEU A N 1
ATOM 732 C CA . LEU A 1 92 ? 13.043 -4.483 -1.182 1.00 56.97 92 LEU A CA 1
ATOM 733 C C . LEU A 1 92 ? 14.570 -4.322 -1.039 1.00 56.97 92 LEU A C 1
ATOM 735 O O . LEU A 1 92 ? 14.984 -3.316 -0.439 1.00 56.97 92 LEU A O 1
ATOM 739 N N . GLU A 1 93 ? 15.394 -5.277 -1.512 1.00 49.53 93 GLU A N 1
ATOM 740 C CA . GLU A 1 93 ? 16.865 -5.250 -1.422 1.00 49.53 93 GLU A CA 1
ATOM 741 C C . GLU A 1 93 ? 17.484 -4.155 -2.306 1.00 49.53 93 GLU A C 1
ATOM 743 O O . GLU A 1 93 ? 18.115 -4.374 -3.331 1.00 49.53 93 GLU A O 1
ATOM 748 N N . LEU A 1 94 ? 17.352 -2.927 -1.816 1.00 47.25 94 LEU A N 1
ATOM 749 C CA . LEU A 1 94 ? 18.260 -1.802 -2.022 1.00 47.25 94 LEU A CA 1
ATOM 750 C C . LEU A 1 94 ? 18.549 -1.176 -0.647 1.00 47.25 94 LEU A C 1
ATOM 752 O O . LEU A 1 94 ? 18.445 0.033 -0.445 1.00 47.25 94 LEU A O 1
ATOM 756 N N . ALA A 1 95 ? 18.843 -2.011 0.356 1.00 45.88 95 ALA A N 1
ATOM 757 C CA . ALA A 1 95 ? 19.047 -1.574 1.740 1.00 45.88 95 ALA A CA 1
ATOM 758 C C . ALA A 1 95 ? 20.227 -0.588 1.896 1.00 45.88 95 ALA A C 1
ATOM 760 O O . ALA A 1 95 ? 20.132 0.343 2.692 1.00 45.88 95 ALA A O 1
ATOM 761 N N . GLU A 1 96 ? 21.289 -0.715 1.092 1.00 40.03 96 GLU A N 1
ATOM 762 C CA . GLU A 1 96 ? 22.418 0.235 1.092 1.00 40.03 96 GLU A CA 1
ATOM 763 C C . GLU A 1 96 ? 22.140 1.524 0.297 1.00 40.03 96 GLU A C 1
ATOM 765 O O . GLU A 1 96 ? 22.732 2.567 0.577 1.00 40.03 96 GLU A O 1
ATOM 770 N N . GLU A 1 97 ? 21.197 1.499 -0.648 1.00 43.31 97 GLU A N 1
ATOM 771 C CA . GLU A 1 97 ? 20.815 2.679 -1.434 1.00 43.31 97 GLU A CA 1
ATOM 772 C C . GLU A 1 97 ? 19.717 3.504 -0.735 1.00 43.31 97 GLU A C 1
ATOM 774 O O . GLU A 1 97 ? 19.686 4.731 -0.853 1.00 43.31 97 GLU A O 1
ATOM 779 N N . LYS A 1 98 ? 18.885 2.859 0.100 1.00 41.97 98 LYS A N 1
ATOM 780 C CA . LYS A 1 98 ? 17.872 3.503 0.955 1.00 41.97 98 LYS A CA 1
ATOM 781 C C . LYS A 1 98 ? 18.465 4.563 1.881 1.00 41.97 98 LYS A C 1
ATOM 783 O O . LYS A 1 98 ? 17.875 5.631 2.014 1.00 41.97 98 LYS A O 1
ATOM 788 N N . ALA A 1 99 ? 19.636 4.321 2.471 1.00 44.16 99 ALA A N 1
ATOM 789 C CA . ALA A 1 99 ? 20.271 5.298 3.358 1.00 44.16 99 ALA A CA 1
ATOM 790 C C . ALA A 1 99 ? 20.605 6.615 2.628 1.00 44.16 99 ALA A C 1
ATOM 792 O O . ALA A 1 99 ? 20.336 7.689 3.158 1.00 44.16 99 ALA A O 1
ATOM 793 N N . ARG A 1 100 ? 21.099 6.542 1.382 1.00 42.84 100 ARG A N 1
ATOM 794 C CA . ARG A 1 100 ? 21.402 7.736 0.570 1.00 42.84 100 ARG A CA 1
ATOM 795 C C . ARG A 1 100 ? 20.157 8.373 -0.036 1.00 42.84 100 ARG A C 1
ATOM 797 O O . ARG A 1 100 ? 20.116 9.588 -0.200 1.00 42.84 100 ARG A O 1
ATOM 804 N N . TRP A 1 101 ? 19.139 7.580 -0.373 1.00 41.34 101 TRP A N 1
ATOM 805 C CA . TRP A 1 101 ? 17.932 8.115 -0.996 1.00 41.34 101 TRP A CA 1
ATOM 806 C C . TRP A 1 101 ? 17.018 8.830 0.000 1.00 41.34 101 TRP A C 1
ATOM 808 O O . TRP A 1 101 ? 16.470 9.861 -0.358 1.00 41.34 101 TRP A O 1
ATOM 818 N N . PHE A 1 102 ? 16.894 8.377 1.253 1.00 46.50 102 PHE A N 1
ATOM 819 C CA . PHE A 1 102 ? 16.135 9.124 2.270 1.00 46.50 102 PHE A CA 1
ATOM 820 C C . PHE A 1 102 ? 16.823 10.433 2.684 1.00 46.50 102 PHE A C 1
ATOM 822 O O . PHE A 1 102 ? 16.140 11.413 2.979 1.00 46.50 102 PHE A O 1
ATOM 829 N N . GLU A 1 103 ? 18.155 10.492 2.627 1.00 41.00 103 GLU A N 1
ATOM 830 C CA . GLU A 1 103 ? 18.919 11.729 2.839 1.00 41.00 103 GLU A CA 1
ATOM 831 C C . GLU A 1 103 ? 18.675 12.749 1.701 1.00 41.00 103 GLU A C 1
ATOM 833 O O . GLU A 1 103 ? 18.567 13.954 1.937 1.00 41.00 103 GLU A O 1
ATOM 838 N N . PHE A 1 104 ? 18.465 12.269 0.469 1.00 42.69 104 PHE A N 1
ATOM 839 C CA . PHE A 1 104 ? 18.185 13.110 -0.702 1.00 42.69 104 PHE A CA 1
ATOM 840 C C . PHE A 1 104 ? 16.688 13.451 -0.864 1.00 42.69 104 PHE A C 1
ATOM 842 O O . PHE A 1 104 ? 16.321 14.600 -1.079 1.00 42.69 104 PHE A O 1
ATOM 849 N N . ALA A 1 105 ? 15.791 12.486 -0.676 1.00 42.91 105 ALA A N 1
ATOM 850 C CA . ALA A 1 105 ? 14.344 12.679 -0.750 1.00 42.91 105 ALA A CA 1
ATOM 851 C C . ALA A 1 105 ? 13.813 13.488 0.440 1.00 42.91 105 ALA A C 1
ATOM 853 O O . ALA A 1 105 ? 12.893 14.281 0.271 1.00 42.91 105 ALA A O 1
ATOM 854 N N . GLY A 1 106 ? 14.417 13.349 1.626 1.00 37.34 106 GLY A N 1
ATOM 855 C CA . GLY A 1 106 ? 14.113 14.195 2.779 1.00 37.34 106 GLY A CA 1
ATOM 856 C C . GLY A 1 106 ? 14.471 15.663 2.543 1.00 37.34 106 GLY A C 1
ATOM 857 O O . GLY A 1 106 ? 13.748 16.541 3.011 1.00 37.34 106 GLY A O 1
ATOM 858 N N . SER A 1 107 ? 15.528 15.946 1.773 1.00 42.16 107 SER A N 1
ATOM 859 C CA . SER A 1 107 ? 15.899 17.321 1.421 1.00 42.16 107 SER A CA 1
ATOM 860 C C . SER A 1 107 ? 15.032 17.900 0.296 1.00 42.16 107 SER A C 1
ATOM 862 O O . SER A 1 107 ? 14.645 19.063 0.390 1.00 4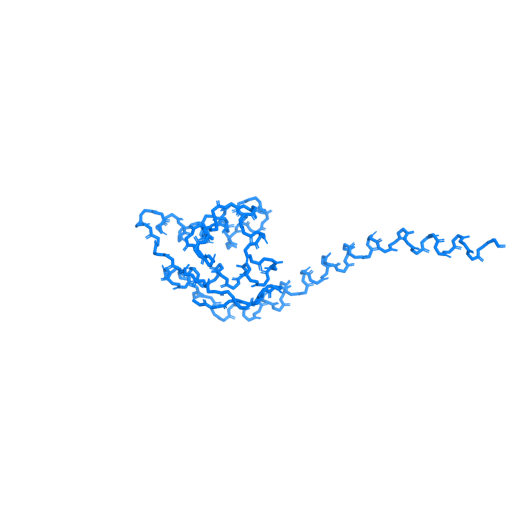2.16 107 SER A O 1
ATOM 864 N N . GLU A 1 108 ? 14.613 17.104 -0.694 1.00 41.78 108 GLU A N 1
ATOM 865 C CA . GLU A 1 108 ? 13.700 17.570 -1.752 1.00 41.78 108 GLU A CA 1
ATOM 866 C C . GLU A 1 108 ? 12.236 17.705 -1.297 1.00 41.78 108 GLU A C 1
ATOM 868 O O . GLU A 1 108 ? 11.590 18.693 -1.644 1.00 41.78 108 GLU A O 1
ATOM 873 N N . LEU A 1 109 ? 11.715 16.792 -0.466 1.00 37.91 109 LEU A N 1
ATOM 874 C CA . LEU A 1 109 ? 10.373 16.927 0.125 1.00 37.91 109 LEU A CA 1
ATOM 875 C C . LEU A 1 109 ? 10.304 18.076 1.131 1.00 37.91 109 LEU A C 1
ATOM 877 O O . LEU A 1 109 ? 9.295 18.775 1.186 1.00 37.91 109 LEU A O 1
ATOM 881 N N . ALA A 1 110 ? 11.367 18.307 1.910 1.00 42.19 110 ALA A N 1
ATOM 882 C CA . ALA A 1 110 ? 11.450 19.488 2.765 1.00 42.19 110 ALA A CA 1
ATOM 883 C C . ALA A 1 110 ? 11.546 20.774 1.931 1.00 42.19 110 ALA A C 1
ATOM 885 O O . ALA A 1 110 ? 10.899 21.762 2.272 1.00 42.19 110 ALA A O 1
ATOM 886 N N . ALA A 1 111 ? 12.286 20.769 0.818 1.00 41.72 111 ALA A N 1
ATOM 887 C CA . ALA A 1 111 ? 12.377 21.917 -0.080 1.00 41.72 111 ALA A CA 1
ATOM 888 C C . ALA A 1 111 ? 11.041 22.224 -0.773 1.00 41.72 111 ALA A C 1
ATOM 890 O O . ALA A 1 111 ? 10.663 23.393 -0.849 1.00 41.72 111 ALA A O 1
ATOM 891 N N . SER A 1 112 ? 10.290 21.208 -1.213 1.00 37.41 112 SER A N 1
ATOM 892 C CA . SER A 1 112 ? 8.959 21.413 -1.796 1.00 37.41 112 SER A CA 1
ATOM 893 C C . SER A 1 112 ? 7.951 21.893 -0.750 1.00 37.41 112 SER A C 1
ATOM 895 O O . SER A 1 112 ? 7.177 22.801 -1.037 1.00 37.41 112 SER A O 1
ATOM 897 N N . PHE A 1 113 ? 8.015 21.384 0.488 1.00 37.25 113 PHE A N 1
ATOM 898 C CA . PHE A 1 113 ? 7.177 21.873 1.590 1.00 37.25 113 PHE A CA 1
ATOM 899 C C . PHE A 1 113 ? 7.509 23.312 1.997 1.00 37.25 113 PHE A C 1
ATOM 901 O O . PHE A 1 113 ? 6.601 24.097 2.249 1.00 37.25 113 PHE A O 1
ATOM 908 N N . VAL A 1 114 ? 8.793 23.683 2.063 1.00 44.38 114 VAL A N 1
ATOM 909 C CA . VAL A 1 114 ? 9.214 25.062 2.364 1.00 44.38 114 VAL A CA 1
ATOM 910 C C . VAL A 1 114 ? 8.837 26.002 1.220 1.00 44.38 114 VAL A C 1
ATOM 912 O O . VAL A 1 114 ? 8.397 27.116 1.486 1.00 44.38 114 VAL A O 1
ATOM 915 N N . ALA A 1 115 ? 8.943 25.565 -0.037 1.00 42.41 115 ALA A N 1
ATOM 916 C CA . ALA A 1 115 ? 8.528 26.354 -1.194 1.00 42.41 115 ALA A CA 1
ATOM 917 C C . ALA A 1 115 ? 7.004 26.570 -1.235 1.00 42.41 115 ALA A C 1
ATOM 919 O O . ALA A 1 115 ? 6.554 27.695 -1.454 1.00 42.41 115 ALA A O 1
ATOM 920 N N . GLU A 1 116 ? 6.209 25.533 -0.959 1.00 39.97 116 GLU A N 1
ATOM 921 C CA . GLU A 1 116 ? 4.746 25.639 -0.887 1.00 39.97 116 GLU A CA 1
ATOM 922 C C . GLU A 1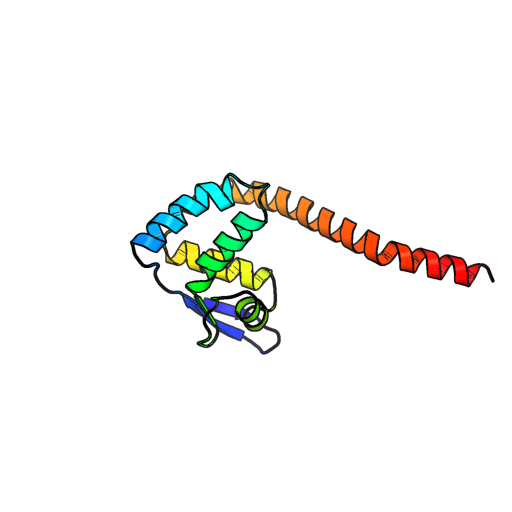 116 ? 4.289 26.446 0.338 1.00 39.97 116 GLU A C 1
ATOM 924 O O . GLU A 1 116 ? 3.412 27.302 0.218 1.00 39.97 116 GLU A O 1
ATOM 929 N N . ALA A 1 117 ? 4.930 26.275 1.500 1.00 39.62 117 ALA A N 1
ATOM 930 C CA . ALA A 1 117 ? 4.654 27.085 2.687 1.00 39.62 117 ALA A CA 1
ATOM 931 C C . ALA A 1 117 ? 5.062 28.558 2.494 1.00 39.62 117 ALA A C 1
ATOM 933 O O . ALA A 1 117 ? 4.338 29.454 2.923 1.00 39.62 117 ALA A O 1
ATOM 934 N N . ALA A 1 118 ? 6.175 28.836 1.808 1.00 42.66 118 ALA A N 1
ATOM 935 C CA . ALA A 1 118 ? 6.598 30.197 1.479 1.00 42.66 118 ALA A CA 1
ATOM 936 C C . ALA A 1 118 ? 5.631 30.882 0.501 1.00 42.66 118 ALA A C 1
ATOM 938 O O . ALA A 1 118 ? 5.342 32.065 0.666 1.00 42.66 118 ALA A O 1
ATOM 939 N N . GLN A 1 119 ? 5.076 30.151 -0.470 1.00 48.81 119 GLN A N 1
ATOM 940 C CA . GLN A 1 119 ? 4.040 30.675 -1.368 1.00 48.81 119 GLN A CA 1
ATOM 941 C C . GLN A 1 119 ? 2.713 30.945 -0.648 1.00 48.81 119 GLN A C 1
ATOM 943 O O . GLN A 1 119 ? 2.029 31.911 -0.981 1.00 48.81 119 GLN A O 1
ATOM 948 N N . LEU A 1 120 ? 2.369 30.148 0.369 1.00 44.84 120 LEU A N 1
ATOM 949 C CA . LEU A 1 120 ? 1.174 30.357 1.194 1.00 44.84 120 LEU A CA 1
ATOM 950 C C . LEU A 1 120 ? 1.327 31.520 2.191 1.00 44.84 120 LEU A C 1
ATOM 952 O O . LEU A 1 120 ? 0.353 32.212 2.485 1.00 44.84 120 LEU A O 1
ATOM 956 N N . LEU A 1 121 ? 2.543 31.764 2.691 1.00 45.09 121 LEU A N 1
ATOM 957 C CA . LEU A 1 121 ? 2.855 32.858 3.621 1.00 45.09 121 LEU A CA 1
ATOM 958 C C . LEU A 1 121 ? 3.177 34.190 2.918 1.00 45.09 121 LEU A C 1
ATOM 960 O O . LEU A 1 121 ? 3.035 35.249 3.530 1.00 45.09 121 LEU A O 1
ATOM 964 N N . ALA A 1 122 ? 3.561 34.163 1.639 1.00 53.16 122 ALA A N 1
ATOM 965 C CA . ALA A 1 122 ? 3.837 35.354 0.832 1.00 53.16 122 ALA A CA 1
ATOM 966 C C . ALA A 1 122 ? 2.682 36.382 0.790 1.00 53.16 122 ALA A C 1
ATOM 968 O O . ALA A 1 122 ? 2.946 37.562 1.031 1.00 53.16 122 ALA A O 1
ATOM 969 N N . PRO A 1 123 ? 1.409 36.001 0.552 1.00 53.97 123 PRO A N 1
ATOM 970 C CA . PRO A 1 123 ? 0.307 36.964 0.581 1.00 53.97 123 PRO A CA 1
ATOM 971 C C . PRO A 1 123 ? 0.010 37.489 1.995 1.00 53.97 123 PRO A C 1
ATOM 973 O O . PRO A 1 123 ? -0.370 38.647 2.149 1.00 53.97 123 PRO A O 1
ATOM 976 N N . LEU A 1 124 ? 0.244 36.691 3.045 1.00 51.03 124 LEU A N 1
ATOM 977 C CA . LEU A 1 124 ? 0.099 37.131 4.440 1.00 51.03 124 LEU A CA 1
ATOM 978 C C . LEU A 1 124 ? 1.160 38.170 4.836 1.00 51.03 124 LEU A C 1
ATOM 980 O O . LEU A 1 124 ? 0.841 39.127 5.538 1.00 51.03 124 LEU A O 1
AT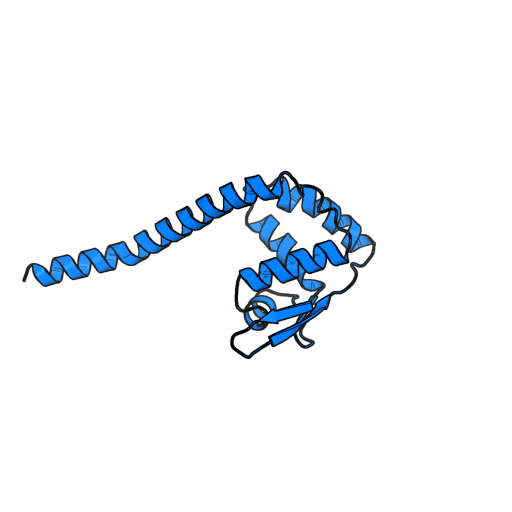OM 984 N N . ALA A 1 125 ? 2.393 38.036 4.341 1.00 52.53 125 ALA A N 1
ATOM 985 C CA . ALA A 1 125 ? 3.450 39.023 4.557 1.00 52.53 125 ALA A CA 1
ATOM 986 C C . ALA A 1 125 ? 3.137 40.374 3.884 1.00 52.53 125 ALA A C 1
ATOM 988 O O . ALA A 1 125 ? 3.378 41.421 4.477 1.00 52.53 125 ALA A O 1
ATOM 989 N N . GLN A 1 126 ? 2.532 40.358 2.690 1.00 55.38 126 GLN A N 1
ATOM 990 C CA . GLN A 1 126 ? 2.128 41.575 1.972 1.00 55.38 126 GLN A CA 1
ATOM 991 C C . GLN A 1 126 ? 0.970 42.315 2.657 1.00 55.38 126 GLN A C 1
ATOM 993 O O . GLN A 1 126 ? 0.958 43.544 2.685 1.00 55.38 126 GLN A O 1
ATOM 998 N N . ILE A 1 127 ? 0.023 41.581 3.251 1.00 55.28 127 ILE A N 1
ATOM 999 C CA . ILE A 1 127 ? -1.095 42.168 4.007 1.00 55.28 127 ILE A CA 1
ATOM 1000 C C . ILE A 1 127 ? -0.596 42.818 5.310 1.00 55.28 127 ILE A C 1
ATOM 1002 O O . ILE A 1 127 ? -1.056 43.900 5.673 1.00 55.28 127 ILE A O 1
ATOM 1006 N N . ILE A 1 128 ? 0.377 42.205 5.993 1.00 52.78 128 ILE A N 1
ATOM 1007 C CA . ILE A 1 128 ? 0.977 42.759 7.220 1.00 52.78 128 ILE A CA 1
ATOM 1008 C C . ILE A 1 128 ? 1.807 44.024 6.928 1.00 52.78 128 ILE A C 1
ATOM 1010 O O . ILE A 1 128 ? 1.798 44.950 7.740 1.00 52.78 128 ILE A O 1
ATOM 1014 N N . ASP A 1 129 ? 2.484 44.099 5.777 1.00 52.25 129 ASP A N 1
ATOM 1015 C CA . ASP A 1 129 ? 3.242 45.295 5.371 1.00 52.25 129 ASP A CA 1
ATOM 1016 C C . ASP A 1 129 ? 2.330 46.454 4.934 1.00 52.25 129 ASP A C 1
ATOM 1018 O O . ASP A 1 129 ? 2.608 47.618 5.235 1.00 52.25 129 ASP A O 1
ATOM 1022 N N . GLN A 1 130 ? 1.196 46.158 4.289 1.00 51.53 130 GLN A N 1
ATOM 1023 C CA . GLN A 1 130 ? 0.210 47.181 3.924 1.00 51.53 130 GLN A CA 1
ATOM 1024 C C . GLN A 1 130 ? -0.495 47.780 5.151 1.00 51.53 130 GLN A C 1
ATOM 1026 O O . GLN A 1 130 ? -0.703 48.988 5.186 1.00 51.53 130 GLN A O 1
ATOM 1031 N N . GLN A 1 131 ? -0.782 46.988 6.191 1.00 48.25 131 GLN A N 1
ATOM 1032 C CA . GLN A 1 131 ? -1.421 47.477 7.427 1.00 48.25 131 GLN A CA 1
ATOM 1033 C C . GLN A 1 131 ? -0.486 48.221 8.396 1.00 48.25 131 GLN A C 1
ATOM 1035 O O . GLN A 1 131 ? -0.962 48.831 9.348 1.00 48.25 131 GLN A O 1
ATOM 1040 N N . LYS A 1 132 ? 0.835 48.183 8.186 1.00 48.28 132 LYS A N 1
ATOM 1041 C CA . LYS A 1 132 ? 1.805 49.027 8.914 1.00 48.28 132 LYS A CA 1
ATOM 1042 C C . LYS A 1 132 ? 2.074 50.374 8.238 1.00 48.28 132 LYS A C 1
ATOM 1044 O O . LYS A 1 132 ? 2.796 51.192 8.804 1.00 48.28 132 LYS A O 1
ATOM 1049 N N . SER A 1 133 ? 1.562 50.557 7.022 1.00 49.81 133 SER A N 1
ATOM 1050 C CA . SER A 1 133 ? 1.825 51.717 6.165 1.00 49.81 133 SER A CA 1
ATOM 1051 C C . SER A 1 133 ? 0.666 52.729 6.137 1.00 49.81 133 SER A C 1
ATOM 1053 O O . SER A 1 133 ? 0.752 53.718 5.409 1.00 49.81 133 SER A O 1
ATOM 1055 N N . GLU A 1 134 ? -0.382 52.495 6.934 1.00 44.47 134 GLU A N 1
ATOM 1056 C CA . GLU A 1 134 ? -1.407 53.473 7.344 1.00 44.47 134 GLU A CA 1
ATOM 1057 C C . GLU A 1 134 ? -1.178 53.883 8.805 1.00 44.47 134 GLU A C 1
ATOM 1059 O O . GLU A 1 134 ? -1.370 55.082 9.113 1.00 44.47 134 GLU A O 1
#